Protein AF-A0A2V7XXV7-F1 (afdb_monomer)

Foldseek 3Di:
DDPDPCPDPPDCLCCLLVVDPDDPPDPSVVQLVVQDDDSNSSSVSVRVVRVVCPPPPDDQQVQDFLSPDHDDPVVLVVVQVVLVVDQFDPVDDPSNSHGDDDDPVNVVVVVVVVD

Radius of gyration: 20.36 Å; Cα contacts (8 Å, |Δi|>4): 68; chains: 1; bounding box: 42×34×61 Å

Solvent-accessible surface area (backbone atoms only — not comparable to full-atom values): 7236 Å² total; per-residue (Å²): 139,70,96,46,75,76,71,42,84,93,50,67,60,32,32,59,66,61,79,39,86,62,57,94,86,59,66,50,64,77,55,32,58,82,42,37,97,44,74,70,58,4,36,52,44,46,48,52,57,58,58,70,53,63,88,61,82,78,57,71,72,78,60,33,49,42,80,77,42,76,72,54,72,74,54,48,53,59,48,35,59,64,51,70,76,47,88,70,68,82,90,51,59,73,66,58,62,44,66,78,69,76,49,72,65,55,53,52,50,57,55,60,75,74,110

Sequence (115 aa):
MVARPEDYPWSSHRAVLGLTQAPGWLAVDDLLVQFGPQRDLARANYKSFVDAAIGIDESLWEGLVGGAYLGSEEWIAKLQEKIDLKPRSDEHPRFQRLVGEQSMAEIVAGVAECL

pLDDT: mean 87.96, std 8.95, range [56.81, 98.44]

Secondary structure (DSSP, 8-state):
--SSGGG-TTSTHHHHTTSSPPPTT--HHHHHTTT-SSHHHHHHHHHHHHHHTTT----GGGG-BTTTB-S-HHHHHHHHHHHHTSPPPTTS-HHHH-SSPPPHHHHHHHHHHT-

Nearest PDB structures (foldseek):
  1o66-assembly1_D  TM=3.219E-01  e=5.432E+00  Neisseria meningitidis serogroup B
  1o68-assembly1_B  TM=3.353E-01  e=8.267E+00  Neisseria meningitidis serogroup B

Mean predicted aligned error: 7.69 Å

Structure (mmCIF, N/CA/C/O backbone):
data_AF-A0A2V7XXV7-F1
#
_entry.id   AF-A0A2V7XXV7-F1
#
loop_
_atom_site.group_PDB
_atom_site.id
_atom_site.type_symbol
_atom_site.label_atom_id
_atom_site.label_alt_id
_atom_site.label_comp_id
_atom_site.label_asym_id
_atom_site.label_entity_id
_atom_site.label_seq_id
_atom_site.pdbx_PDB_ins_code
_atom_site.Cartn_x
_atom_site.Cartn_y
_atom_site.Cartn_z
_atom_site.occupancy
_atom_site.B_iso_or_equiv
_atom_site.auth_seq_id
_atom_site.auth_comp_id
_atom_site.auth_asym_id
_atom_site.auth_atom_id
_atom_site.pdbx_PDB_model_num
ATOM 1 N N . MET A 1 1 ? 16.095 -11.968 3.584 1.00 77.69 1 MET A N 1
ATOM 2 C CA . MET A 1 1 ? 15.579 -10.822 2.799 1.00 77.69 1 MET A CA 1
ATOM 3 C C . MET A 1 1 ? 16.254 -10.817 1.437 1.00 77.69 1 MET A C 1
ATOM 5 O O . MET A 1 1 ? 17.372 -11.310 1.351 1.00 77.69 1 MET A O 1
ATOM 9 N N . VAL A 1 2 ? 15.576 -10.329 0.396 1.00 90.25 2 VAL A N 1
ATOM 10 C CA . VAL A 1 2 ? 16.151 -10.151 -0.952 1.00 90.25 2 VAL A CA 1
ATOM 11 C C . VAL A 1 2 ? 16.587 -8.700 -1.153 1.00 90.25 2 VAL A C 1
ATOM 13 O O . VAL A 1 2 ? 16.095 -7.822 -0.449 1.00 90.25 2 VAL A O 1
ATOM 16 N N . ALA A 1 3 ? 17.507 -8.455 -2.087 1.00 90.31 3 ALA A N 1
ATOM 17 C CA . ALA A 1 3 ? 18.032 -7.114 -2.349 1.00 90.31 3 ALA A CA 1
ATOM 18 C C . ALA A 1 3 ? 17.076 -6.253 -3.183 1.00 90.31 3 ALA A C 1
ATOM 20 O O . ALA A 1 3 ? 17.002 -5.045 -2.967 1.00 90.31 3 ALA A O 1
ATOM 21 N N . ARG A 1 4 ? 16.348 -6.863 -4.128 1.00 93.06 4 ARG A N 1
ATOM 22 C CA . ARG A 1 4 ? 15.393 -6.161 -4.986 1.00 93.06 4 ARG A CA 1
ATOM 23 C C . ARG A 1 4 ? 14.003 -6.802 -4.940 1.00 93.06 4 ARG A C 1
ATOM 25 O O . ARG A 1 4 ? 13.912 -8.026 -4.815 1.00 93.06 4 ARG A O 1
ATOM 32 N N . PRO A 1 5 ? 12.916 -6.020 -5.073 1.00 93.69 5 PRO A N 1
ATOM 33 C CA . PRO A 1 5 ? 11.553 -6.552 -5.099 1.00 93.69 5 PRO A CA 1
ATOM 34 C C . PRO A 1 5 ? 11.326 -7.619 -6.180 1.00 93.69 5 PRO A C 1
ATOM 36 O O . PRO A 1 5 ? 10.637 -8.612 -5.940 1.00 93.69 5 PRO A O 1
ATOM 39 N N . GLU A 1 6 ? 11.936 -7.467 -7.358 1.00 94.88 6 GLU A N 1
ATOM 40 C CA . GLU A 1 6 ? 11.843 -8.443 -8.450 1.00 94.88 6 GLU A CA 1
ATOM 41 C C . GLU A 1 6 ? 12.483 -9.800 -8.129 1.00 94.88 6 GLU A C 1
ATOM 43 O O . GLU A 1 6 ? 12.111 -10.802 -8.745 1.00 94.88 6 GLU A O 1
ATOM 48 N N . ASP A 1 7 ? 13.375 -9.865 -7.141 1.00 94.88 7 ASP A N 1
ATOM 49 C CA . ASP A 1 7 ? 14.018 -11.107 -6.708 1.00 94.88 7 ASP A CA 1
ATOM 50 C C . ASP A 1 7 ? 13.151 -11.897 -5.722 1.00 94.88 7 ASP A C 1
ATOM 52 O O . ASP A 1 7 ? 13.492 -13.029 -5.378 1.00 94.88 7 ASP A O 1
ATOM 56 N N . TYR A 1 8 ? 12.023 -11.339 -5.261 1.00 94.81 8 TYR A N 1
ATOM 57 C CA . TYR A 1 8 ? 11.120 -12.021 -4.338 1.00 94.81 8 TYR A CA 1
ATOM 58 C C . TYR A 1 8 ? 10.035 -12.813 -5.093 1.00 94.81 8 TYR A C 1
ATOM 60 O O . TYR A 1 8 ? 9.060 -12.223 -5.574 1.00 94.81 8 TYR A O 1
ATOM 68 N N . PRO A 1 9 ? 10.140 -14.156 -5.186 1.00 91.44 9 PRO A N 1
ATOM 69 C CA . PRO A 1 9 ? 9.249 -14.959 -6.028 1.00 91.44 9 PRO A CA 1
ATOM 70 C C . PRO A 1 9 ? 7.821 -15.068 -5.478 1.00 91.44 9 PRO A C 1
ATOM 72 O O . PRO A 1 9 ? 6.907 -15.399 -6.224 1.00 91.44 9 PRO A O 1
ATOM 75 N N . TRP A 1 10 ? 7.621 -14.771 -4.192 1.00 92.56 10 TRP A N 1
ATOM 76 C CA . TRP A 1 10 ? 6.330 -14.876 -3.506 1.00 92.56 10 TRP A CA 1
ATOM 77 C C . TRP A 1 10 ? 5.501 -13.583 -3.564 1.00 92.56 10 TRP A C 1
ATOM 79 O O . TRP A 1 10 ? 4.545 -13.430 -2.810 1.00 92.56 10 TRP A O 1
ATOM 89 N N . SER A 1 11 ? 5.853 -12.648 -4.452 1.00 94.06 11 SER A N 1
ATOM 90 C CA . SER A 1 11 ? 5.062 -11.443 -4.719 1.00 94.06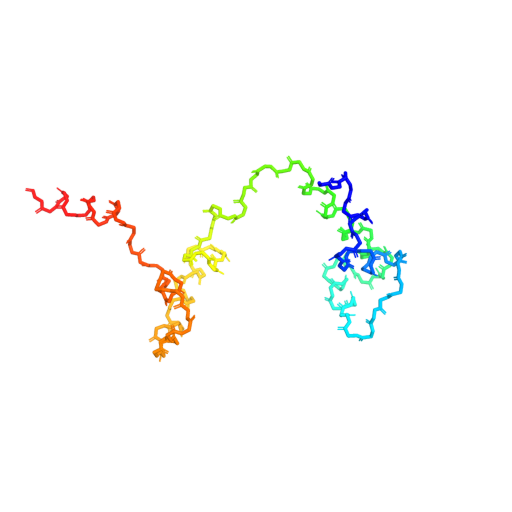 11 SER A CA 1
ATOM 91 C C . SER A 1 11 ? 4.497 -11.434 -6.138 1.00 94.06 11 SER A C 1
ATOM 93 O O . SER A 1 11 ? 5.077 -11.984 -7.076 1.00 94.06 11 SER A O 1
ATOM 95 N N . SER A 1 12 ? 3.385 -10.724 -6.324 1.00 95.44 12 SER A N 1
ATOM 96 C CA . SER A 1 12 ? 2.823 -10.428 -7.646 1.00 95.44 12 SER A CA 1
ATOM 97 C C . SER A 1 12 ? 3.644 -9.399 -8.437 1.00 95.44 12 SER A C 1
ATOM 99 O O . SER A 1 12 ? 3.399 -9.221 -9.630 1.00 95.44 12 SER A O 1
ATOM 101 N N . HIS A 1 13 ? 4.639 -8.750 -7.817 1.00 96.31 13 HIS A N 1
ATOM 102 C CA . HIS A 1 13 ? 5.425 -7.660 -8.402 1.00 96.31 13 HIS A CA 1
ATOM 103 C C . HIS A 1 13 ? 6.023 -8.033 -9.766 1.00 96.31 13 HIS A C 1
ATOM 105 O O . HIS A 1 13 ? 5.884 -7.298 -10.744 1.00 96.31 13 HIS A O 1
ATOM 111 N N . ARG A 1 14 ? 6.591 -9.240 -9.877 1.00 96.94 14 ARG A N 1
ATOM 112 C CA . ARG A 1 14 ? 7.154 -9.762 -11.132 1.00 96.94 14 ARG A CA 1
ATOM 113 C C . ARG A 1 14 ? 6.111 -9.870 -12.247 1.00 96.94 14 ARG A C 1
ATOM 115 O O . ARG A 1 14 ? 6.420 -9.584 -13.400 1.00 96.94 14 ARG A O 1
ATOM 122 N N . ALA A 1 15 ? 4.885 -10.278 -11.919 1.00 97.12 15 ALA A N 1
ATOM 123 C CA . ALA A 1 15 ? 3.799 -10.397 -12.891 1.00 97.12 15 ALA A CA 1
ATOM 124 C C . ALA A 1 15 ? 3.298 -9.016 -13.341 1.00 97.12 15 ALA A C 1
ATOM 126 O O . ALA A 1 15 ? 3.059 -8.807 -14.532 1.00 97.12 15 ALA A O 1
ATOM 127 N N . VAL A 1 16 ? 3.225 -8.050 -12.417 1.00 97.62 16 VAL A N 1
ATOM 128 C CA . VAL A 1 16 ? 2.879 -6.654 -12.733 1.00 97.62 16 VAL A CA 1
ATOM 129 C C . VAL A 1 16 ? 3.906 -6.048 -13.697 1.00 97.62 16 VAL A C 1
ATOM 131 O O . VAL A 1 16 ? 3.531 -5.504 -14.741 1.00 97.62 16 VAL A O 1
ATOM 134 N N . LEU A 1 17 ? 5.202 -6.252 -13.429 1.00 97.00 17 LEU A N 1
ATOM 135 C CA . LEU A 1 17 ? 6.298 -5.832 -14.311 1.00 97.00 17 LEU A CA 1
ATOM 136 C C . LEU A 1 17 ? 6.367 -6.605 -15.641 1.00 97.00 17 LEU A C 1
ATOM 138 O O . LEU A 1 17 ? 7.093 -6.199 -16.543 1.00 97.00 17 LEU A O 1
ATOM 142 N N . GLY A 1 18 ? 5.616 -7.699 -15.792 1.00 95.81 18 GLY A N 1
ATOM 143 C CA . GLY A 1 18 ? 5.656 -8.549 -16.986 1.00 95.81 18 GLY A CA 1
ATOM 144 C C . GLY A 1 18 ? 6.871 -9.479 -17.069 1.00 95.81 18 GLY A C 1
ATOM 145 O O . GLY A 1 18 ? 7.123 -10.041 -18.128 1.00 95.81 18 GLY A O 1
ATOM 146 N N . LEU A 1 19 ? 7.604 -9.673 -15.968 1.00 95.62 19 LEU A N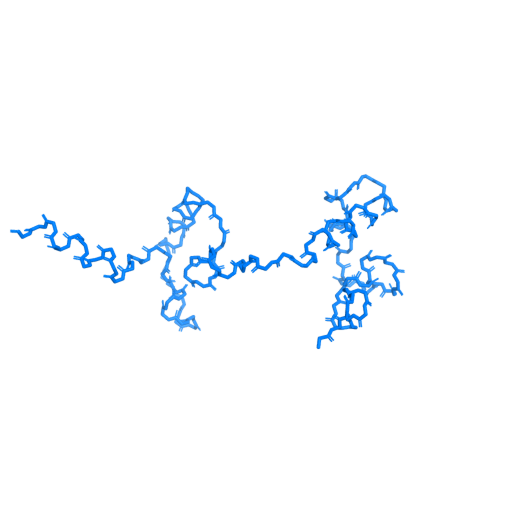 1
ATOM 147 C CA . LEU A 1 19 ? 8.743 -10.600 -15.865 1.00 95.62 19 LEU A CA 1
ATOM 148 C C . LEU A 1 19 ? 8.310 -12.070 -15.749 1.00 95.62 19 LEU A C 1
ATOM 150 O O . LEU A 1 19 ? 9.127 -12.980 -15.864 1.00 95.62 19 LEU A O 1
ATOM 154 N N . THR A 1 20 ? 7.032 -12.306 -15.468 1.00 95.81 20 THR A N 1
ATOM 155 C CA . THR A 1 20 ? 6.400 -13.624 -15.499 1.00 95.81 20 THR A CA 1
ATOM 156 C C . THR A 1 20 ? 4.980 -13.488 -16.029 1.00 95.81 20 THR A C 1
ATOM 158 O O . THR A 1 20 ? 4.398 -12.399 -15.998 1.00 95.81 20 THR A O 1
ATOM 161 N N . GLN A 1 21 ? 4.408 -14.594 -16.500 1.00 95.44 21 GLN A N 1
ATOM 162 C CA . GLN A 1 21 ? 3.011 -14.626 -16.902 1.00 95.44 21 GLN A CA 1
ATOM 163 C C . GLN A 1 21 ? 2.122 -14.327 -15.691 1.00 95.44 21 GLN A C 1
ATOM 165 O O . GLN A 1 21 ? 2.216 -14.985 -14.654 1.00 95.44 21 GLN A O 1
ATOM 170 N N . ALA A 1 22 ? 1.251 -13.329 -15.832 1.00 95.81 22 ALA A N 1
ATOM 171 C CA . ALA A 1 22 ? 0.242 -13.045 -14.830 1.00 95.81 22 ALA A CA 1
ATOM 172 C C . ALA A 1 22 ? -0.819 -14.158 -14.845 1.00 95.81 22 ALA A C 1
ATOM 174 O O . ALA A 1 22 ? -1.321 -14.500 -15.921 1.00 95.81 22 ALA A O 1
ATOM 175 N N . PRO A 1 23 ? -1.170 -14.736 -13.686 1.00 94.94 23 PRO A N 1
ATOM 176 C CA . PRO A 1 23 ? -2.294 -15.655 -13.618 1.00 94.94 23 PRO A CA 1
ATOM 177 C C . PRO A 1 23 ? -3.592 -14.899 -13.925 1.00 94.94 23 PRO A C 1
ATOM 179 O O . PRO A 1 23 ? -3.712 -13.718 -13.612 1.00 94.94 23 PRO A O 1
ATOM 182 N N . GLY A 1 24 ? -4.583 -15.580 -14.508 1.00 96.00 24 GLY A N 1
ATOM 183 C CA . GLY A 1 24 ? -5.810 -14.930 -14.995 1.00 96.00 24 GLY A CA 1
ATOM 184 C C . GLY A 1 24 ? -6.660 -14.236 -13.922 1.00 96.00 24 GLY A C 1
ATOM 185 O O . GLY A 1 24 ? -7.498 -13.411 -14.258 1.00 96.00 24 GLY A O 1
ATOM 186 N N . TRP A 1 25 ? -6.442 -14.543 -12.640 1.00 95.88 25 TRP A N 1
ATOM 187 C CA . TRP A 1 25 ? -7.103 -13.880 -11.512 1.00 95.88 25 TRP A CA 1
ATOM 188 C C . TRP A 1 25 ? -6.387 -12.603 -11.043 1.00 95.88 25 TRP A C 1
ATOM 190 O O . TRP A 1 25 ? -6.941 -11.859 -10.238 1.00 95.88 25 TRP A O 1
ATOM 200 N N . LEU A 1 26 ? -5.153 -12.346 -11.494 1.00 97.19 26 LEU A N 1
ATOM 201 C CA . LEU A 1 26 ? -4.393 -11.170 -11.081 1.00 97.19 26 LEU A CA 1
ATOM 202 C C . LEU A 1 26 ? -4.793 -9.965 -11.935 1.00 97.19 26 LEU A C 1
ATOM 204 O O . LEU A 1 26 ? -4.481 -9.900 -13.124 1.00 97.19 26 LEU A O 1
ATOM 208 N N . ALA A 1 27 ? -5.418 -8.983 -11.295 1.00 96.50 27 ALA A N 1
ATOM 209 C CA . ALA A 1 27 ? -5.871 -7.739 -11.908 1.00 96.50 27 ALA A CA 1
ATOM 210 C C . ALA A 1 27 ? -4.706 -6.768 -12.205 1.00 96.50 27 ALA A C 1
ATOM 212 O O . ALA A 1 27 ? -4.579 -5.703 -11.603 1.00 96.50 27 ALA A O 1
ATOM 213 N N . VAL A 1 28 ? -3.808 -7.152 -13.119 1.00 97.38 28 VAL A N 1
ATOM 214 C CA . VAL A 1 28 ? -2.633 -6.336 -13.483 1.00 97.38 28 VAL A CA 1
ATOM 215 C C . VAL A 1 28 ? -3.049 -5.002 -14.103 1.00 97.38 28 VAL A C 1
ATOM 21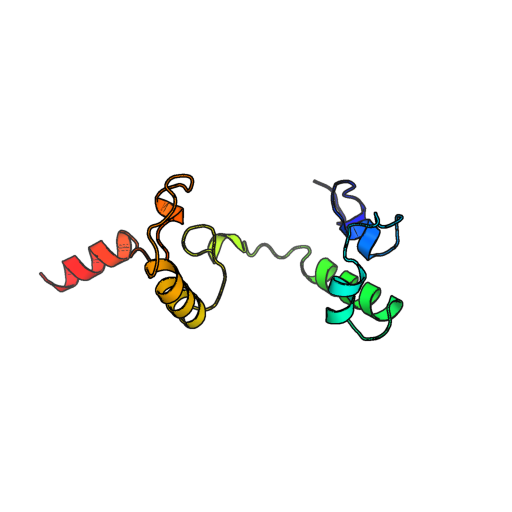7 O O . VAL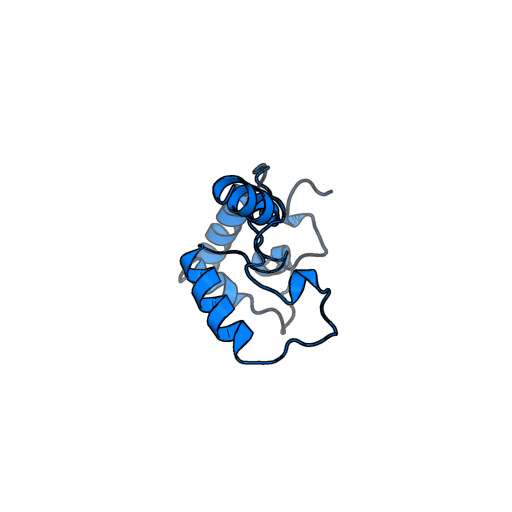 A 1 28 ? -2.444 -3.978 -13.803 1.00 97.38 28 VAL A O 1
ATOM 220 N N . ASP A 1 29 ? -4.072 -5.003 -14.954 1.00 95.31 29 ASP A N 1
ATOM 221 C CA . ASP A 1 29 ? -4.515 -3.800 -15.661 1.00 95.31 29 ASP A CA 1
ATOM 222 C C . ASP A 1 29 ? -5.216 -2.791 -14.743 1.00 95.31 29 ASP A C 1
ATOM 224 O O . ASP A 1 29 ? -4.937 -1.596 -14.840 1.00 95.31 29 ASP A O 1
ATOM 228 N N . ASP A 1 30 ? -6.016 -3.263 -13.783 1.00 96.62 30 ASP A N 1
ATOM 229 C CA . ASP A 1 30 ? -6.660 -2.402 -12.778 1.00 96.62 30 ASP A CA 1
ATOM 230 C C . ASP A 1 30 ? -5.635 -1.702 -11.875 1.00 96.62 30 ASP A C 1
ATOM 232 O O . ASP A 1 30 ? -5.865 -0.588 -11.404 1.00 96.62 30 ASP A O 1
ATOM 236 N N . LEU A 1 31 ? -4.482 -2.337 -11.646 1.00 96.94 31 LEU A N 1
ATOM 237 C CA . LEU A 1 31 ? -3.362 -1.712 -10.950 1.00 96.94 31 LEU A CA 1
ATOM 238 C C . LEU A 1 31 ? -2.642 -0.712 -11.860 1.00 96.94 31 LEU A C 1
ATOM 240 O O . LEU A 1 31 ? -2.419 0.431 -11.464 1.00 96.94 31 LEU A O 1
ATOM 244 N N . LEU A 1 32 ? -2.272 -1.121 -13.078 1.00 97.94 32 LEU A N 1
ATOM 245 C CA . LEU A 1 32 ? -1.463 -0.297 -13.981 1.00 97.94 32 LEU A CA 1
ATOM 246 C C . LEU A 1 32 ? -2.190 0.967 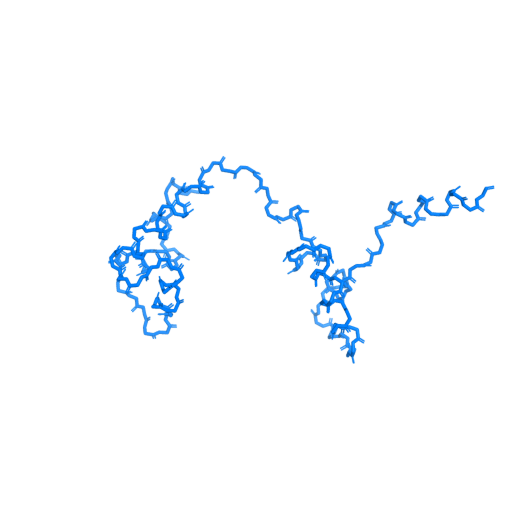-14.460 1.00 97.94 32 LEU A C 1
ATOM 248 O O . LEU A 1 32 ? -1.525 1.976 -14.690 1.00 97.94 32 LEU A O 1
ATOM 252 N N . VAL A 1 33 ? -3.525 0.973 -14.542 1.00 97.69 33 VAL A N 1
ATOM 253 C CA . VAL A 1 33 ? -4.290 2.174 -14.933 1.00 97.69 33 VAL A CA 1
ATOM 254 C C . VAL A 1 33 ? -4.043 3.370 -13.998 1.00 97.69 33 VAL A C 1
ATOM 256 O O . VAL A 1 33 ? -4.122 4.514 -14.437 1.00 97.69 33 VAL A O 1
ATOM 259 N N . GLN A 1 34 ? -3.663 3.124 -12.737 1.00 97.75 34 GLN A N 1
ATOM 260 C CA . GLN A 1 34 ? -3.309 4.174 -11.770 1.00 97.75 34 GLN A CA 1
ATOM 261 C C . GLN A 1 34 ? -1.940 4.818 -12.057 1.00 97.75 34 GLN A C 1
ATOM 263 O O . GLN A 1 34 ? -1.649 5.903 -11.563 1.00 97.75 34 GLN A O 1
ATOM 268 N N . PHE A 1 35 ? -1.095 4.160 -12.858 1.00 98.06 35 PHE A N 1
ATOM 269 C CA . PHE A 1 35 ? 0.279 4.579 -13.150 1.00 98.06 35 PHE A CA 1
ATOM 270 C C . PHE A 1 35 ? 0.460 5.130 -14.569 1.00 98.06 35 PHE A C 1
ATOM 272 O O . PHE A 1 35 ? 1.540 5.619 -14.904 1.00 98.06 35 PHE A O 1
ATOM 279 N N . GLY A 1 36 ? -0.571 5.084 -15.414 1.00 97.19 36 GLY A N 1
ATOM 280 C CA . GLY A 1 36 ? -0.560 5.731 -16.722 1.00 97.19 36 GLY A CA 1
ATOM 281 C C . GLY A 1 36 ? -1.479 5.065 -17.750 1.00 97.19 36 GLY A C 1
ATOM 282 O O . GLY A 1 36 ? -1.924 3.936 -17.560 1.00 97.19 36 GLY A O 1
ATOM 283 N N . PRO A 1 37 ? -1.744 5.745 -18.879 1.00 95.06 37 PRO A N 1
ATOM 284 C CA . PRO A 1 37 ? -2.694 5.274 -19.890 1.00 95.06 37 PRO A CA 1
ATOM 285 C C . PRO A 1 37 ? -2.135 4.183 -20.816 1.00 95.06 37 PRO A C 1
ATOM 287 O O . PRO A 1 37 ? -2.895 3.492 -21.487 1.00 95.06 37 PRO A O 1
ATOM 290 N N . GLN A 1 38 ? -0.809 4.045 -20.901 1.00 96.69 38 GLN A N 1
ATOM 291 C CA . GLN A 1 38 ? -0.136 3.060 -21.749 1.00 96.69 38 GLN A CA 1
ATOM 292 C C . GLN A 1 38 ? 0.566 2.031 -20.871 1.00 96.69 38 GLN A C 1
ATOM 294 O O . GLN A 1 38 ? 1.288 2.405 -19.950 1.00 96.69 38 GLN A O 1
ATOM 299 N N . ARG A 1 39 ? 0.394 0.741 -21.177 1.00 95.12 39 ARG A N 1
ATOM 300 C CA . ARG A 1 39 ? 0.839 -0.361 -20.309 1.00 95.12 39 ARG A CA 1
ATOM 301 C C . ARG A 1 39 ? 2.333 -0.316 -19.976 1.00 95.12 39 ARG A C 1
ATOM 303 O O . ARG A 1 39 ? 2.703 -0.508 -18.821 1.00 95.12 39 ARG A O 1
ATOM 310 N N . ASP A 1 40 ? 3.184 -0.051 -20.963 1.00 95.75 40 ASP A N 1
ATOM 311 C CA . ASP A 1 40 ? 4.637 -0.027 -20.754 1.00 95.75 40 ASP A CA 1
ATOM 312 C C . ASP A 1 40 ? 5.074 1.180 -19.917 1.00 95.75 40 ASP A C 1
ATOM 314 O O . ASP A 1 40 ? 5.887 1.039 -19.003 1.00 95.75 40 ASP A O 1
ATOM 318 N N . LEU A 1 41 ? 4.459 2.344 -20.152 1.00 97.56 41 LEU A N 1
ATOM 319 C CA . LEU A 1 41 ? 4.663 3.535 -19.328 1.00 97.56 41 LEU A CA 1
ATOM 320 C C . LEU A 1 41 ? 4.182 3.305 -17.889 1.00 97.56 41 LEU A C 1
ATOM 322 O O . LEU A 1 41 ? 4.897 3.617 -16.941 1.00 97.56 41 LEU A O 1
ATOM 326 N N . ALA A 1 42 ? 3.000 2.714 -17.720 1.00 98.19 42 ALA A N 1
ATOM 327 C CA . ALA A 1 42 ? 2.439 2.398 -16.414 1.00 98.19 42 ALA A CA 1
ATOM 328 C C . ALA A 1 42 ? 3.330 1.432 -15.624 1.00 98.19 42 ALA A C 1
ATOM 330 O O . ALA A 1 42 ? 3.537 1.627 -14.430 1.00 98.19 42 ALA A O 1
ATOM 331 N N . ARG A 1 43 ? 3.912 0.420 -16.280 1.00 97.88 43 ARG A N 1
ATOM 332 C CA . ARG A 1 43 ? 4.886 -0.486 -15.649 1.00 97.88 43 ARG A CA 1
ATOM 333 C C . ARG A 1 43 ? 6.142 0.244 -15.201 1.00 97.88 43 ARG A C 1
ATOM 335 O O . ARG A 1 43 ? 6.611 -0.013 -14.096 1.00 97.88 43 ARG A O 1
ATOM 342 N N . ALA A 1 44 ? 6.676 1.133 -16.037 1.00 97.88 44 ALA A N 1
ATOM 343 C CA . ALA A 1 44 ? 7.842 1.936 -15.685 1.00 97.88 44 ALA A CA 1
ATOM 344 C C . ALA A 1 44 ? 7.547 2.830 -14.470 1.00 97.88 44 ALA A C 1
ATOM 346 O O . ALA A 1 44 ? 8.297 2.798 -13.499 1.00 97.88 44 ALA A O 1
ATOM 347 N N . ASN A 1 45 ? 6.412 3.531 -14.475 1.00 98.44 45 ASN A N 1
ATOM 348 C CA . ASN A 1 45 ? 5.985 4.389 -13.369 1.00 98.44 45 ASN A CA 1
ATOM 349 C C . ASN A 1 45 ? 5.713 3.595 -12.083 1.00 98.44 45 ASN A C 1
ATOM 351 O O . ASN A 1 45 ? 6.153 4.001 -11.010 1.00 98.44 45 ASN A O 1
ATOM 355 N N . TYR A 1 46 ? 5.051 2.438 -12.182 1.00 98.12 46 TYR A N 1
ATOM 356 C CA . TYR A 1 46 ? 4.858 1.522 -11.056 1.00 98.12 46 TYR A CA 1
ATOM 357 C C . TYR A 1 46 ? 6.196 1.042 -10.485 1.00 98.12 46 TYR A C 1
ATOM 359 O O . TYR A 1 46 ? 6.395 1.065 -9.271 1.00 98.12 46 TYR A O 1
ATOM 367 N N . LYS A 1 47 ? 7.139 0.647 -11.349 1.00 97.38 47 LYS A N 1
ATOM 368 C CA . LYS A 1 47 ? 8.480 0.241 -10.922 1.00 97.38 47 LYS A CA 1
ATOM 369 C C . LYS A 1 47 ? 9.192 1.377 -10.194 1.00 97.38 47 LYS A C 1
ATOM 371 O O . LYS A 1 47 ? 9.716 1.152 -9.112 1.00 97.38 47 LYS A O 1
ATOM 376 N N . SER A 1 48 ? 9.179 2.585 -10.756 1.00 97.50 48 SER A N 1
ATOM 377 C CA . SER A 1 48 ? 9.780 3.764 -10.129 1.00 97.50 48 SER A CA 1
ATOM 378 C C . SER A 1 48 ? 9.151 4.089 -8.776 1.00 97.50 48 SER A C 1
ATOM 380 O O . SER A 1 48 ? 9.877 4.427 -7.849 1.00 97.50 48 SER A O 1
ATOM 382 N N . PHE A 1 49 ? 7.832 3.944 -8.641 1.00 96.56 49 PHE A N 1
ATOM 383 C CA . PHE A 1 49 ? 7.135 4.112 -7.366 1.00 96.56 49 PHE A CA 1
ATOM 384 C C . PHE A 1 49 ? 7.609 3.103 -6.309 1.00 96.56 49 PHE A C 1
ATOM 386 O O . PHE A 1 49 ? 7.915 3.495 -5.187 1.00 96.56 49 PHE A O 1
ATOM 393 N N . VAL A 1 50 ? 7.719 1.818 -6.667 1.00 94.88 50 VAL A N 1
ATOM 394 C CA . VAL A 1 50 ? 8.208 0.774 -5.748 1.00 94.88 50 VAL A CA 1
ATOM 395 C C . VAL A 1 50 ? 9.685 0.982 -5.404 1.00 94.88 50 VAL A C 1
ATOM 397 O O . VAL A 1 50 ? 10.059 0.884 -4.239 1.00 94.88 50 VAL A O 1
ATOM 400 N N . ASP A 1 51 ? 10.518 1.297 -6.397 1.00 94.81 51 ASP A N 1
ATOM 401 C CA . ASP A 1 51 ? 11.949 1.544 -6.198 1.00 94.81 51 ASP A CA 1
ATOM 402 C C . ASP A 1 51 ? 12.191 2.758 -5.285 1.00 94.81 51 ASP A C 1
ATOM 404 O O . ASP A 1 51 ? 13.110 2.731 -4.470 1.00 94.81 51 ASP A O 1
ATOM 408 N N . ALA A 1 52 ? 11.360 3.802 -5.379 1.00 94.06 52 ALA A N 1
ATOM 409 C CA . ALA A 1 52 ? 11.466 4.993 -4.533 1.00 94.06 52 ALA A CA 1
ATOM 410 C C . ALA A 1 52 ? 11.213 4.705 -3.043 1.00 94.06 52 ALA A C 1
ATOM 412 O O . ALA A 1 52 ? 11.662 5.472 -2.197 1.00 94.06 52 ALA A O 1
ATOM 413 N N . ALA A 1 53 ? 10.523 3.607 -2.722 1.00 89.19 53 ALA A N 1
ATOM 414 C CA . ALA A 1 53 ? 10.288 3.180 -1.346 1.00 89.19 53 ALA A CA 1
ATOM 415 C C . ALA A 1 53 ? 11.446 2.353 -0.756 1.00 89.19 53 ALA A C 1
ATOM 417 O O . ALA A 1 53 ? 11.449 2.054 0.439 1.00 89.19 53 ALA A O 1
ATOM 418 N N . ILE A 1 54 ? 12.437 1.961 -1.565 1.00 89.88 54 ILE A N 1
ATOM 419 C CA . ILE A 1 54 ? 13.584 1.185 -1.086 1.00 89.88 54 ILE A CA 1
ATOM 420 C C . ILE A 1 54 ? 14.465 2.074 -0.202 1.00 89.88 54 ILE A C 1
ATOM 422 O O . ILE A 1 54 ? 14.961 3.107 -0.641 1.00 89.88 54 ILE A O 1
ATOM 426 N N . GLY A 1 55 ? 14.707 1.627 1.032 1.00 86.44 55 GLY A N 1
ATOM 427 C CA . GLY A 1 55 ? 15.527 2.350 2.008 1.00 86.44 55 GLY A CA 1
ATOM 428 C C . GLY A 1 55 ? 14.773 3.425 2.792 1.00 86.44 55 GLY A C 1
ATOM 429 O O . GLY A 1 55 ? 15.396 4.147 3.563 1.00 86.44 55 GLY A O 1
ATOM 430 N N . ILE A 1 56 ? 13.451 3.533 2.615 1.00 87.31 56 ILE A N 1
ATOM 431 C CA . ILE A 1 56 ? 12.602 4.276 3.545 1.00 87.31 56 ILE A CA 1
ATOM 432 C C . ILE A 1 56 ? 12.412 3.410 4.794 1.00 87.31 56 ILE A C 1
ATOM 434 O O . ILE A 1 56 ? 11.815 2.337 4.720 1.00 87.31 56 ILE A O 1
ATOM 438 N N . ASP A 1 57 ? 12.923 3.888 5.929 1.00 81.62 57 ASP A N 1
ATOM 439 C CA . ASP A 1 57 ? 12.801 3.219 7.232 1.00 81.62 57 ASP A CA 1
ATOM 440 C C . ASP A 1 57 ? 11.532 3.635 8.000 1.00 81.62 57 ASP A C 1
ATOM 442 O O . ASP A 1 57 ? 11.252 3.093 9.069 1.00 81.62 57 ASP A O 1
ATOM 446 N N . GLU A 1 58 ? 10.742 4.577 7.466 1.00 83.00 58 GLU A N 1
ATOM 447 C CA . GLU A 1 58 ? 9.444 4.933 8.041 1.00 83.00 58 GLU A CA 1
ATOM 448 C C . GLU A 1 58 ? 8.505 3.725 8.015 1.00 83.00 58 GLU A C 1
ATOM 450 O O . GLU A 1 58 ? 8.100 3.205 6.970 1.00 83.00 58 GLU A O 1
ATOM 455 N N . SER A 1 59 ? 8.145 3.274 9.210 1.00 82.25 59 SER A N 1
ATOM 456 C CA . SER A 1 59 ? 7.242 2.158 9.395 1.00 82.25 59 SER A CA 1
ATOM 457 C C . SER A 1 59 ? 5.805 2.635 9.213 1.00 82.25 59 SER A C 1
ATOM 459 O O . SER A 1 59 ? 5.246 3.304 10.078 1.00 82.25 59 SER A O 1
ATOM 461 N N . LEU A 1 60 ? 5.150 2.210 8.128 1.00 83.06 60 LEU A N 1
ATOM 462 C CA . LEU A 1 60 ? 3.703 2.420 7.949 1.00 83.06 60 LEU A CA 1
ATOM 463 C C . LEU A 1 60 ? 2.881 1.888 9.137 1.00 83.06 60 LEU A C 1
ATOM 465 O O . LEU A 1 60 ? 1.761 2.343 9.365 1.00 83.06 60 LEU A O 1
ATOM 469 N N . TRP A 1 61 ? 3.435 0.938 9.898 1.00 83.94 61 TRP A N 1
ATOM 470 C CA . TRP A 1 61 ? 2.803 0.373 11.085 1.00 83.94 61 TRP A CA 1
ATOM 471 C C . TRP A 1 61 ? 2.662 1.384 12.228 1.00 83.94 61 TRP A C 1
ATOM 473 O O . TRP A 1 61 ? 1.767 1.219 13.052 1.00 83.94 61 TRP A O 1
ATOM 483 N N . GLU A 1 62 ? 3.493 2.430 12.270 1.00 83.12 62 GLU A N 1
ATOM 484 C CA . GLU A 1 62 ? 3.400 3.495 13.280 1.00 83.12 62 GLU A CA 1
ATOM 485 C C . GLU A 1 62 ? 2.165 4.382 13.074 1.00 83.12 62 GLU A C 1
ATOM 487 O O . GLU A 1 62 ? 1.615 4.903 14.039 1.00 83.12 62 GLU A O 1
ATOM 492 N N . GLY A 1 63 ? 1.682 4.506 11.834 1.00 82.62 63 GLY A N 1
ATOM 493 C CA . GLY A 1 63 ? 0.488 5.287 11.498 1.00 82.62 63 GLY A CA 1
ATOM 494 C C . GLY A 1 63 ? -0.833 4.517 11.598 1.00 82.62 63 GLY A C 1
ATOM 495 O O . GLY A 1 63 ? -1.877 5.054 11.227 1.00 82.62 63 GLY A O 1
ATOM 496 N N . LEU A 1 64 ? -0.817 3.252 12.034 1.00 86.88 64 LEU A N 1
ATOM 497 C CA . LEU A 1 64 ? -2.026 2.429 12.077 1.00 86.88 64 LEU A CA 1
ATOM 498 C C . LEU A 1 64 ? -2.888 2.719 13.307 1.00 86.88 64 LEU A C 1
ATOM 500 O O . LEU A 1 64 ? -2.498 2.469 14.445 1.00 86.88 64 LEU A O 1
ATOM 504 N N . VAL A 1 65 ? -4.142 3.086 13.067 1.00 83.50 65 VAL A N 1
ATOM 505 C CA . VAL A 1 65 ? -5.193 3.148 14.084 1.00 83.50 65 VAL A CA 1
ATOM 506 C C . VAL A 1 65 ? -5.782 1.752 14.284 1.00 83.50 65 VAL A C 1
ATOM 508 O O . VAL A 1 65 ? -6.171 1.074 13.325 1.00 83.50 65 VAL A O 1
ATOM 511 N N . GLY A 1 66 ? -5.817 1.289 15.538 1.00 78.31 66 GLY A N 1
ATOM 512 C CA . GLY A 1 66 ? -6.331 -0.041 15.896 1.00 78.31 66 GLY A CA 1
ATOM 513 C C . GLY A 1 66 ? -5.578 -1.201 15.229 1.00 78.31 66 GLY A C 1
ATOM 514 O O . GLY A 1 66 ? -6.124 -2.292 15.095 1.00 78.31 66 GLY A O 1
ATOM 515 N N . GLY A 1 67 ? -4.351 -0.967 14.739 1.00 80.31 67 GLY A N 1
ATOM 516 C CA . GLY A 1 67 ? -3.547 -1.959 14.015 1.00 80.31 67 GLY A CA 1
ATOM 517 C C . GLY A 1 67 ? -4.138 -2.423 12.676 1.00 80.31 67 GLY A C 1
ATOM 518 O O . GLY A 1 67 ? -3.706 -3.452 12.160 1.00 80.31 67 GLY A O 1
ATOM 519 N N . ALA A 1 68 ? -5.133 -1.711 12.135 1.00 83.00 68 ALA A N 1
ATOM 520 C CA . ALA A 1 68 ? -5.866 -2.131 10.937 1.00 83.00 68 ALA A CA 1
ATOM 521 C C . ALA A 1 68 ? -6.165 -0.992 9.948 1.00 83.00 68 ALA A C 1
ATOM 523 O O . ALA A 1 68 ? -6.370 -1.263 8.765 1.00 83.00 68 ALA A O 1
ATOM 524 N N . TYR A 1 69 ? -6.191 0.264 10.401 1.00 86.12 69 TYR A N 1
ATOM 525 C CA . TYR A 1 69 ? -6.631 1.398 9.588 1.00 86.12 69 TYR A CA 1
ATOM 526 C C . TYR A 1 69 ? -5.518 2.432 9.434 1.00 86.12 69 TYR A C 1
ATOM 528 O O . TYR A 1 69 ? -4.921 2.837 10.422 1.00 86.12 69 TYR A O 1
ATOM 536 N N . LEU A 1 70 ? -5.262 2.880 8.204 1.00 89.19 70 LEU A N 1
ATOM 537 C CA . LEU A 1 70 ? -4.277 3.916 7.883 1.00 89.19 70 LEU A CA 1
ATOM 538 C C . LEU A 1 70 ? -4.976 5.042 7.115 1.00 89.19 70 LEU A C 1
ATOM 540 O O . LEU A 1 70 ? -5.650 4.777 6.119 1.00 89.19 70 LEU A O 1
ATOM 544 N N . GLY A 1 71 ? -4.819 6.285 7.562 1.00 87.31 71 GLY A N 1
ATOM 545 C CA . GLY A 1 71 ? -5.434 7.449 6.925 1.00 87.31 71 GLY A CA 1
ATOM 546 C C . GLY A 1 71 ? -5.345 8.702 7.793 1.00 87.31 71 GLY A C 1
ATOM 547 O O . GLY A 1 71 ? -4.821 8.653 8.902 1.00 87.31 71 GLY A O 1
ATOM 548 N N . SER A 1 72 ? -5.862 9.825 7.290 1.00 89.44 72 SER A N 1
ATOM 549 C CA . SER A 1 72 ? -5.953 11.062 8.073 1.00 89.44 72 SER A CA 1
ATOM 550 C C . SER A 1 72 ? -6.945 10.923 9.229 1.00 89.44 72 SER A C 1
ATOM 552 O O . SER A 1 72 ? -7.903 10.153 9.139 1.00 89.44 72 SER A O 1
ATOM 554 N N . GLU A 1 73 ? -6.770 11.723 10.281 1.00 86.50 73 GLU A N 1
ATOM 555 C CA . GLU A 1 73 ? -7.687 11.771 11.431 1.00 86.50 73 GLU A CA 1
ATOM 556 C C . GLU A 1 73 ? -9.148 11.981 10.995 1.00 86.50 73 GLU A C 1
ATOM 558 O O . GLU A 1 73 ? -10.050 11.269 11.429 1.00 86.50 73 GLU A O 1
ATOM 563 N N . GLU A 1 74 ? -9.379 12.887 10.042 1.00 90.25 74 GLU A N 1
ATOM 564 C CA . GLU A 1 74 ? -10.701 13.173 9.470 1.00 90.25 74 GLU A CA 1
ATOM 565 C C . GLU A 1 74 ? -11.328 11.958 8.771 1.00 90.25 74 GLU A C 1
ATOM 567 O O . GLU A 1 74 ? -12.546 11.759 8.808 1.00 90.25 74 GLU A O 1
ATOM 572 N N . TRP A 1 75 ? -10.510 11.154 8.086 1.00 91.69 75 TRP A N 1
ATOM 573 C CA . TRP A 1 75 ? -10.976 9.943 7.419 1.00 91.69 75 TRP A CA 1
ATOM 574 C C . TRP A 1 75 ? -11.270 8.840 8.436 1.00 91.69 75 TRP A C 1
ATOM 576 O O . TRP A 1 75 ? -12.301 8.172 8.324 1.00 91.69 75 TRP A O 1
ATOM 586 N N . ILE A 1 76 ? -10.413 8.699 9.449 1.00 89.69 76 ILE A N 1
ATOM 587 C CA . ILE A 1 76 ? -10.591 7.754 10.554 1.00 89.69 76 ILE A CA 1
ATOM 588 C C . ILE A 1 76 ? -11.876 8.061 11.330 1.00 89.69 76 ILE A C 1
ATOM 590 O O . ILE A 1 76 ? -12.653 7.140 11.572 1.00 89.69 76 ILE A O 1
ATOM 594 N N . ALA A 1 77 ? -12.173 9.331 11.621 1.00 87.69 77 ALA A N 1
ATOM 595 C CA . ALA A 1 77 ? -13.414 9.728 12.292 1.00 87.69 77 ALA A CA 1
ATOM 596 C C . ALA A 1 77 ? -14.665 9.323 11.487 1.00 87.69 77 ALA A C 1
ATOM 598 O O . ALA A 1 77 ? -15.579 8.685 12.009 1.00 87.69 77 ALA A O 1
ATOM 599 N N . LYS A 1 78 ? -14.679 9.590 10.172 1.00 89.81 78 LYS A N 1
ATOM 600 C CA . LYS A 1 78 ? -15.779 9.164 9.280 1.00 89.81 78 LYS A CA 1
ATOM 601 C C . LYS A 1 78 ? -15.896 7.644 9.175 1.00 89.81 78 LYS A C 1
ATOM 603 O O . LYS A 1 78 ? -16.985 7.110 8.951 1.00 89.81 78 LYS A O 1
ATOM 608 N N . LEU A 1 79 ? -14.772 6.935 9.254 1.00 88.06 79 LEU A N 1
ATOM 609 C CA . LEU A 1 79 ? -14.762 5.481 9.254 1.00 88.06 79 LEU A CA 1
ATOM 610 C C . LEU A 1 79 ? -15.344 4.933 10.560 1.00 88.06 79 LEU A C 1
ATOM 612 O O . LEU A 1 79 ? -16.157 4.011 10.501 1.00 88.06 79 LEU A O 1
ATOM 616 N N . GLN A 1 80 ? -14.975 5.519 11.700 1.00 84.38 80 GLN A N 1
ATOM 617 C CA . GLN A 1 80 ? -15.483 5.162 13.022 1.00 84.38 80 GLN A CA 1
ATOM 618 C C . GLN A 1 80 ? -17.009 5.294 13.089 1.00 84.38 80 GLN A C 1
ATOM 620 O O . GLN A 1 80 ? -17.679 4.335 13.464 1.00 84.38 80 GLN A O 1
ATOM 625 N N . GLU A 1 81 ? -17.576 6.395 12.582 1.00 86.44 81 GLU A N 1
ATOM 626 C CA . GLU A 1 81 ? -19.035 6.570 12.499 1.00 86.44 81 GLU A CA 1
ATOM 627 C C . GLU A 1 81 ? -19.720 5.409 11.771 1.00 86.44 81 GLU A C 1
ATOM 629 O O . GLU A 1 81 ? -20.717 4.870 12.242 1.00 86.44 81 GLU A O 1
ATOM 634 N N . LYS A 1 82 ? -19.174 4.976 10.626 1.00 85.50 82 LYS A N 1
ATOM 635 C CA . LYS A 1 82 ? -19.714 3.832 9.871 1.00 85.50 82 LYS A CA 1
ATOM 636 C C . LYS A 1 82 ? -19.531 2.518 10.614 1.00 85.50 82 LYS A C 1
ATOM 638 O O . LYS A 1 82 ? -20.314 1.583 10.428 1.00 85.50 82 LYS A O 1
ATOM 643 N N . ILE A 1 83 ? -18.459 2.429 11.386 1.00 82.12 83 ILE A N 1
ATOM 644 C CA . ILE A 1 83 ? -18.075 1.237 12.110 1.00 82.12 83 ILE A CA 1
ATOM 645 C C . ILE A 1 83 ? -19.019 0.982 13.288 1.00 82.12 83 ILE A C 1
ATOM 647 O O . ILE A 1 83 ? -19.469 -0.157 13.464 1.00 82.12 83 ILE A O 1
ATOM 651 N N . ASP A 1 84 ? -19.393 2.038 13.998 1.00 82.62 84 ASP A N 1
ATOM 652 C CA . ASP A 1 84 ? -20.242 1.983 15.188 1.00 82.62 84 ASP A CA 1
ATOM 653 C C . ASP A 1 84 ? -21.724 1.714 14.868 1.00 82.62 84 ASP A C 1
ATOM 655 O O . ASP A 1 84 ? -22.496 1.334 15.747 1.00 82.62 84 ASP A O 1
ATOM 659 N N . LEU A 1 85 ? -22.133 1.806 13.593 1.00 81.62 85 LEU A N 1
ATOM 660 C CA . LEU A 1 85 ? -23.503 1.494 13.152 1.00 81.62 85 LEU A CA 1
ATOM 661 C C . LEU A 1 85 ? -23.903 0.022 13.332 1.00 81.62 85 LEU A C 1
ATOM 663 O O . LEU A 1 85 ? -25.089 -0.304 13.226 1.00 81.62 85 LEU A O 1
ATOM 667 N N . LYS A 1 86 ? -22.945 -0.892 13.528 1.00 80.19 86 LYS A N 1
ATOM 668 C CA . LYS A 1 86 ? -23.218 -2.326 13.682 1.00 80.19 86 LYS A CA 1
ATOM 669 C C . LYS A 1 86 ? -22.356 -2.942 14.781 1.00 80.19 86 LYS A C 1
ATOM 671 O O . LYS A 1 86 ? -21.181 -2.590 14.896 1.00 80.19 86 LYS A O 1
ATOM 676 N N . PRO A 1 87 ? -22.895 -3.923 15.531 1.00 76.81 87 PRO A N 1
ATOM 677 C CA . PRO A 1 87 ? -22.095 -4.681 16.481 1.00 76.81 87 PRO A CA 1
ATOM 678 C C . PRO A 1 87 ? -20.925 -5.361 15.763 1.00 76.81 87 PRO A C 1
ATOM 680 O O . PRO A 1 87 ? -21.071 -5.914 14.670 1.00 76.81 87 PRO A O 1
ATOM 683 N N . ARG A 1 88 ? -19.748 -5.286 16.384 1.00 76.25 88 ARG A N 1
ATOM 684 C CA . ARG A 1 88 ? -18.503 -5.855 15.862 1.00 76.25 88 ARG A CA 1
ATOM 685 C C . ARG A 1 88 ? -18.500 -7.373 16.018 1.00 76.25 88 ARG A C 1
ATOM 687 O O . ARG A 1 88 ? -18.906 -7.875 17.063 1.00 76.25 88 ARG A O 1
ATOM 694 N N . SER A 1 89 ? -17.987 -8.076 15.004 1.00 79.31 89 SER A N 1
ATOM 695 C CA . SER A 1 89 ? -17.708 -9.513 15.108 1.00 79.31 89 SER A CA 1
ATOM 696 C C . SER A 1 89 ? -16.709 -9.774 16.237 1.00 79.31 89 SER A C 1
ATOM 698 O O . SER A 1 89 ? -15.743 -9.024 16.427 1.00 79.31 89 SER A O 1
ATOM 700 N N . ASP A 1 90 ? -16.944 -10.840 16.991 1.00 82.75 90 ASP A N 1
ATOM 701 C CA . ASP A 1 90 ? -16.052 -11.325 18.035 1.00 82.75 90 ASP A CA 1
ATOM 702 C C . ASP A 1 90 ? -14.850 -12.111 17.485 1.00 82.75 90 ASP A C 1
ATOM 704 O O . ASP A 1 90 ? -13.912 -12.380 18.238 1.00 82.75 90 ASP A O 1
ATOM 708 N N . GLU A 1 91 ? -14.811 -12.372 16.177 1.00 86.31 91 GLU A N 1
ATOM 709 C CA . GLU A 1 91 ? -13.669 -12.984 15.484 1.00 86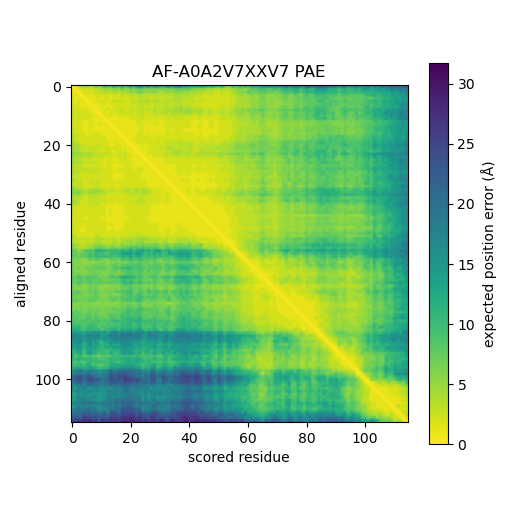.31 91 GLU A CA 1
ATOM 710 C C . GLU A 1 91 ? -12.433 -12.073 15.441 1.00 86.31 91 GLU A C 1
ATOM 712 O O . GLU A 1 91 ? -11.305 -12.548 15.309 1.00 86.31 91 GLU A O 1
ATOM 717 N N . HIS A 1 92 ? -12.615 -10.758 15.588 1.00 80.38 92 HIS A N 1
ATOM 718 C CA . HIS A 1 92 ? -11.499 -9.817 15.640 1.00 80.38 92 HIS A CA 1
ATOM 719 C C . HIS A 1 92 ? -10.949 -9.689 17.071 1.00 80.38 92 HIS A C 1
ATOM 721 O O . HIS A 1 92 ? -11.732 -9.661 18.025 1.00 80.38 92 HIS A O 1
ATOM 727 N N . PRO A 1 93 ? -9.627 -9.546 17.273 1.00 81.12 93 PRO A N 1
ATOM 728 C CA . PRO A 1 93 ? -9.048 -9.133 18.551 1.00 81.12 93 PRO A CA 1
ATOM 729 C C . PRO A 1 93 ? -9.685 -7.843 19.080 1.00 81.12 93 PRO A C 1
ATOM 731 O O . PRO A 1 93 ? -9.987 -6.942 18.301 1.00 81.12 93 PRO A O 1
ATOM 734 N N . ARG A 1 94 ? -9.859 -7.722 20.406 1.00 76.56 94 ARG A N 1
ATOM 735 C CA . ARG A 1 94 ? -10.537 -6.563 21.027 1.00 76.56 94 ARG A CA 1
ATOM 736 C C . ARG A 1 94 ? -9.992 -5.214 20.546 1.00 76.56 94 ARG A C 1
ATOM 738 O O . ARG A 1 94 ? -10.786 -4.372 20.152 1.00 76.56 94 ARG A O 1
ATOM 745 N N . PHE A 1 95 ? -8.670 -5.065 20.488 1.00 74.94 95 PHE A N 1
ATOM 746 C CA . PHE A 1 95 ? -8.015 -3.822 20.064 1.00 74.94 95 PHE A CA 1
ATOM 747 C C . PHE A 1 95 ? -8.265 -3.447 18.587 1.00 74.94 95 PHE A C 1
ATOM 749 O O . PHE A 1 95 ? -8.064 -2.300 18.218 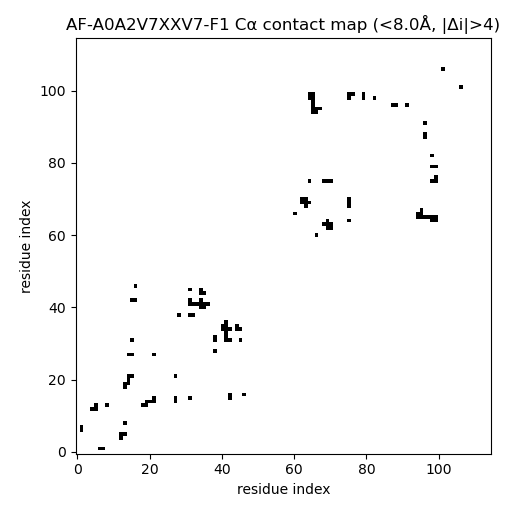1.00 74.94 95 PHE A O 1
ATOM 756 N N . GLN A 1 96 ? -8.705 -4.391 17.741 1.00 77.06 96 GLN A N 1
ATOM 757 C CA . GLN A 1 96 ? -9.067 -4.146 16.333 1.00 77.06 96 GLN A CA 1
ATOM 758 C C . GLN A 1 96 ? -10.570 -3.899 16.145 1.00 77.06 96 GLN A C 1
ATOM 760 O O . GLN A 1 96 ? -11.012 -3.482 15.071 1.00 77.06 96 GLN A O 1
ATOM 765 N N . ARG A 1 97 ? -11.385 -4.199 17.167 1.00 77.19 97 ARG A N 1
ATOM 766 C CA . ARG A 1 97 ? -12.838 -3.973 17.117 1.00 77.19 97 ARG A CA 1
ATOM 767 C C . ARG A 1 97 ? -13.171 -2.495 17.225 1.00 77.19 97 ARG A C 1
ATOM 769 O O . ARG A 1 97 ? -14.194 -2.080 16.692 1.00 77.19 97 ARG A O 1
ATOM 776 N N . LEU A 1 98 ? -12.338 -1.741 17.927 1.00 69.94 98 LEU A N 1
ATOM 777 C CA . LEU A 1 98 ? -12.589 -0.352 18.250 1.00 69.94 98 LEU A CA 1
ATOM 778 C C . LEU A 1 98 ? -11.630 0.516 17.445 1.00 69.94 98 LEU A C 1
ATOM 780 O O . LEU A 1 98 ? -10.422 0.289 17.423 1.00 69.94 98 LEU A O 1
ATOM 784 N N . VAL A 1 99 ? -12.196 1.481 16.732 1.00 68.31 99 VAL A N 1
ATOM 785 C CA . VAL A 1 99 ? -11.441 2.527 16.045 1.00 68.31 99 VAL A CA 1
ATOM 786 C C . VAL A 1 99 ? -11.504 3.745 16.942 1.00 68.31 99 VAL A C 1
ATOM 788 O O . VAL A 1 99 ? -12.594 4.118 17.352 1.00 68.31 99 VAL A O 1
ATOM 791 N N . GLY A 1 100 ? -10.351 4.318 17.285 1.00 64.12 100 GLY A N 1
ATOM 792 C CA . GLY A 1 100 ? -10.309 5.522 18.115 1.00 64.12 100 GLY A CA 1
ATOM 793 C C . GLY A 1 100 ? -10.598 5.293 19.602 1.00 64.12 100 GLY A C 1
ATOM 794 O O . GLY A 1 100 ? -11.153 6.181 20.245 1.00 64.12 100 GLY A O 1
ATOM 795 N N . GLU A 1 101 ? -10.233 4.137 20.178 1.00 66.62 101 GLU A N 1
ATOM 796 C CA . GLU A 1 101 ? -10.074 4.094 21.639 1.00 66.62 101 GLU A CA 1
ATOM 797 C C . GLU A 1 101 ? -9.018 5.126 22.038 1.00 66.62 101 GLU A C 1
ATOM 799 O O . GLU A 1 101 ? -7.919 5.134 21.480 1.00 66.62 101 GLU A O 1
ATOM 804 N N . GLN A 1 102 ? -9.362 5.984 23.003 1.00 65.00 102 GLN A N 1
ATOM 805 C CA . GLN A 1 102 ? -8.377 6.847 23.639 1.00 65.00 102 GLN A CA 1
ATOM 806 C C . GLN A 1 102 ? -7.263 5.962 24.185 1.00 65.00 102 GLN A C 1
ATOM 808 O O . GLN A 1 102 ? -7.508 4.974 24.887 1.00 65.00 102 GLN A O 1
ATOM 813 N N . SER A 1 103 ? -6.029 6.313 23.858 1.00 72.31 103 SER A N 1
ATOM 814 C 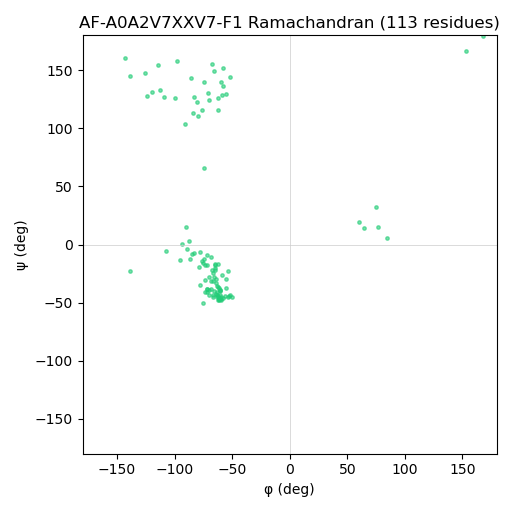CA . SER A 1 103 ? -4.875 5.677 24.460 1.00 72.31 103 SER A CA 1
ATOM 815 C C . SER A 1 103 ? -4.937 5.841 25.980 1.00 72.31 103 SER A C 1
ATOM 817 O O . SER A 1 103 ? -5.445 6.829 26.516 1.00 72.31 103 SER A O 1
ATOM 819 N N . MET A 1 104 ? -4.350 4.890 26.705 1.00 71.75 104 MET A N 1
ATOM 820 C CA . MET A 1 104 ? -4.223 5.013 28.159 1.00 71.75 104 MET A CA 1
ATOM 821 C C . MET A 1 104 ? -3.513 6.313 28.567 1.00 71.75 104 MET A C 1
ATOM 823 O O . MET A 1 104 ? -3.809 6.854 29.625 1.00 71.75 104 MET A O 1
ATOM 827 N N . ALA A 1 105 ? -2.608 6.830 27.728 1.00 77.25 105 ALA A N 1
ATOM 828 C CA . ALA A 1 105 ? -1.932 8.101 27.956 1.00 77.25 105 ALA A CA 1
ATOM 829 C C . ALA A 1 105 ? -2.900 9.294 27.895 1.00 77.25 105 ALA A C 1
ATOM 831 O O . ALA A 1 105 ? -2.867 10.138 28.787 1.00 77.25 105 AL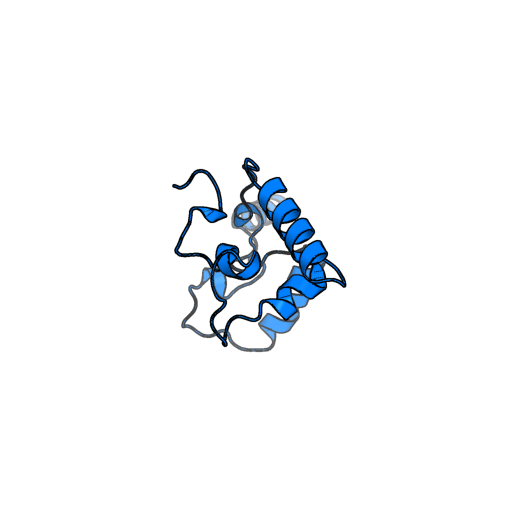A A O 1
ATOM 832 N N . GLU A 1 106 ? -3.790 9.338 26.902 1.00 81.38 106 GLU A N 1
ATOM 833 C CA . GLU A 1 106 ? -4.815 10.386 26.779 1.00 81.38 106 GLU A CA 1
ATOM 834 C C . GLU A 1 106 ? -5.827 10.327 27.925 1.00 81.38 106 GLU A C 1
ATOM 836 O O . GLU A 1 106 ? -6.183 11.363 28.483 1.00 81.38 106 GLU A O 1
ATOM 841 N N . ILE A 1 107 ? -6.233 9.121 28.336 1.00 83.19 107 ILE A N 1
ATOM 842 C CA . ILE A 1 107 ? -7.117 8.937 29.496 1.00 83.19 107 ILE A CA 1
ATOM 843 C C . ILE A 1 107 ? -6.437 9.462 30.767 1.00 83.19 107 ILE A C 1
ATOM 845 O O . ILE A 1 107 ? -7.049 10.198 31.540 1.00 83.19 107 ILE A O 1
ATOM 849 N N . VAL A 1 108 ? -5.167 9.108 30.989 1.00 89.12 108 VAL A N 1
ATOM 850 C CA . VAL A 1 108 ? -4.399 9.574 32.154 1.00 89.12 108 VAL A CA 1
ATOM 851 C C . VAL A 1 108 ? -4.237 11.095 32.139 1.00 89.12 108 VAL A C 1
ATOM 853 O O . VAL A 1 108 ? -4.441 11.726 33.176 1.00 89.12 108 VAL A O 1
ATOM 856 N N . ALA A 1 109 ? -3.916 11.687 30.986 1.00 87.81 109 ALA A N 1
ATOM 857 C CA . ALA A 1 109 ? -3.781 13.135 30.839 1.00 87.81 109 ALA A CA 1
ATOM 858 C C . ALA A 1 109 ? -5.102 13.865 31.130 1.00 87.81 109 ALA A C 1
ATOM 860 O O . ALA A 1 109 ? -5.124 14.780 31.951 1.00 87.81 109 ALA A O 1
ATOM 861 N N . GLY A 1 110 ? -6.216 13.407 30.550 1.00 88.12 110 GLY A N 1
ATOM 862 C CA . GLY A 1 110 ? -7.530 14.019 30.770 1.00 88.12 110 GLY A CA 1
ATOM 863 C C . GLY A 1 110 ? -8.008 13.933 32.224 1.00 88.12 110 GLY A C 1
ATOM 864 O O . GLY A 1 110 ? -8.608 14.877 32.735 1.00 88.12 110 GLY A O 1
ATOM 865 N N . VAL A 1 111 ? -7.708 12.833 32.927 1.00 88.50 111 VAL A N 1
ATOM 866 C CA . VAL A 1 111 ? -8.010 12.708 34.365 1.00 88.50 111 VAL A CA 1
ATOM 867 C C . VAL A 1 111 ? -7.139 13.648 35.203 1.00 88.50 111 VAL A C 1
ATOM 869 O O . VAL A 1 111 ? -7.639 14.229 36.164 1.00 88.50 111 VAL A O 1
ATOM 872 N N . ALA A 1 112 ? -5.862 13.822 34.846 1.00 85.50 112 ALA A N 1
ATOM 873 C CA . ALA A 1 112 ? -4.947 14.712 35.560 1.00 85.50 112 ALA A CA 1
ATOM 874 C C . ALA A 1 112 ? -5.333 16.197 35.440 1.00 85.50 112 ALA A C 1
ATOM 876 O O . ALA A 1 112 ? -5.114 16.946 36.383 1.00 85.50 112 ALA A O 1
ATOM 877 N N . GLU A 1 113 ? -5.931 16.615 34.322 1.00 84.31 113 GLU A N 1
ATOM 878 C CA . GLU A 1 113 ? -6.434 17.986 34.122 1.00 84.31 113 GLU A CA 1
ATOM 879 C C . GLU A 1 113 ? -7.741 18.283 34.881 1.00 84.31 113 GLU A C 1
ATOM 881 O O . GLU A 1 113 ? -8.117 19.444 35.043 1.00 84.31 113 GLU A O 1
ATOM 886 N N . CYS A 1 114 ? -8.443 17.246 35.347 1.00 75.69 114 CYS A N 1
ATOM 887 C CA . CYS A 1 114 ? -9.699 17.366 36.092 1.00 75.69 114 CYS A CA 1
ATOM 888 C C . CYS A 1 114 ? -9.514 17.381 37.626 1.00 75.69 114 CYS A C 1
ATOM 890 O O . CYS A 1 114 ? -10.516 17.437 38.347 1.00 75.69 114 CYS A O 1
ATOM 892 N N . LEU A 1 115 ? -8.272 17.298 38.120 1.00 56.81 115 LEU A N 1
ATOM 893 C CA . LEU A 1 115 ? -7.890 17.333 39.541 1.00 56.81 115 LEU A CA 1
ATOM 894 C C . LEU A 1 115 ? -7.228 18.667 39.903 1.00 56.81 115 LEU A C 1
ATOM 896 O O . LEU A 1 115 ? -7.515 19.158 41.019 1.00 56.81 115 LEU A O 1
#